Protein AF-A0A935LSJ0-F1 (afdb_monomer)

Nearest PDB structures (foldseek):
  8ceo-assembly1_n  TM=2.156E-01  e=9.454E+00  Saccharomyces cerevisiae

Mean predicted aligned error: 13.39 Å

Solvent-accessible surface area (backbone atoms only — not comparable to full-atom values): 8048 Å² total; per-residue (Å²): 135,64,69,69,64,42,58,76,64,68,44,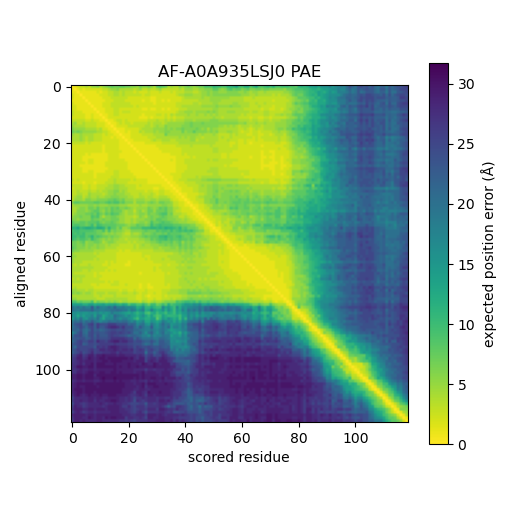68,70,80,57,77,86,41,67,99,44,35,64,58,56,39,52,50,50,36,45,76,70,71,50,82,84,84,84,73,99,60,92,86,78,88,81,88,87,53,85,85,39,74,84,64,40,64,67,62,49,50,55,45,53,51,49,54,43,66,76,38,41,67,50,73,76,51,35,67,57,78,70,68,69,68,88,78,75,79,63,79,67,68,72,59,50,62,63,56,53,71,73,62,74,69,72,86,85,78,82,81,94,80,71,84,83,79,132

Radius of gyration: 19.36 Å; Cα contacts (8 Å, |Δi|>4): 44; chains: 1; bounding box: 48×46×41 Å

Structure (mmCIF, N/CA/C/O backbone):
data_AF-A0A935LSJ0-F1
#
_entry.id   AF-A0A935LSJ0-F1
#
loop_
_atom_site.group_PDB
_atom_site.id
_atom_site.type_symbol
_atom_site.label_atom_id
_atom_site.label_alt_id
_atom_site.label_comp_id
_atom_site.label_asym_id
_atom_site.label_entity_id
_atom_site.label_seq_id
_atom_site.pdbx_PDB_ins_code
_atom_site.Cartn_x
_atom_site.Cartn_y
_atom_site.Cartn_z
_atom_site.occupancy
_atom_site.B_iso_or_equiv
_atom_site.auth_seq_id
_atom_site.auth_comp_id
_atom_site.auth_asym_id
_atom_site.auth_atom_id
_atom_site.pdbx_PDB_model_num
ATOM 1 N N . MET A 1 1 ? -7.014 -11.650 7.195 1.00 81.19 1 MET A N 1
ATOM 2 C CA . MET A 1 1 ? -7.822 -10.420 7.005 1.00 81.19 1 MET A CA 1
ATOM 3 C C . MET A 1 1 ? -9.285 -10.802 6.783 1.00 81.19 1 MET A C 1
ATOM 5 O O . MET A 1 1 ? -9.525 -11.806 6.126 1.00 81.19 1 MET A O 1
ATOM 9 N N . ARG A 1 2 ? -10.262 -10.068 7.342 1.00 89.06 2 ARG A N 1
ATOM 10 C CA . ARG A 1 2 ? -11.701 -10.338 7.116 1.00 89.06 2 ARG A CA 1
ATOM 11 C C . ARG A 1 2 ? -12.190 -9.622 5.851 1.00 89.06 2 ARG A C 1
ATOM 13 O O . ARG A 1 2 ? -11.849 -8.460 5.661 1.00 89.06 2 ARG A O 1
ATOM 20 N N . ARG A 1 3 ? -13.052 -10.269 5.052 1.00 92.44 3 ARG A N 1
ATOM 21 C CA . ARG A 1 3 ? -13.609 -9.711 3.798 1.00 92.44 3 ARG A CA 1
ATOM 22 C C . ARG A 1 3 ? -14.238 -8.327 3.975 1.00 92.44 3 ARG A C 1
ATOM 24 O O . ARG A 1 3 ? -13.998 -7.449 3.159 1.00 92.44 3 ARG A O 1
ATOM 31 N N . ALA A 1 4 ? -15.016 -8.133 5.041 1.00 93.81 4 ALA A N 1
ATOM 32 C CA . ALA A 1 4 ? -15.720 -6.875 5.290 1.00 93.81 4 ALA A CA 1
ATOM 33 C C . ALA A 1 4 ? -14.775 -5.661 5.334 1.00 93.81 4 ALA A C 1
ATOM 35 O O . ALA A 1 4 ? -15.113 -4.626 4.783 1.00 93.81 4 ALA A O 1
ATOM 36 N N . ALA A 1 5 ? -13.571 -5.811 5.901 1.00 92.69 5 ALA A N 1
ATOM 37 C CA . ALA A 1 5 ? -12.595 -4.723 5.970 1.00 92.69 5 ALA A CA 1
ATOM 38 C C . ALA A 1 5 ? -12.081 -4.297 4.586 1.00 92.69 5 ALA A C 1
ATOM 40 O O . ALA A 1 5 ? -11.818 -3.124 4.375 1.00 92.69 5 ALA A O 1
ATOM 41 N N . VAL A 1 6 ? -11.957 -5.242 3.649 1.00 94.81 6 VAL A N 1
ATOM 42 C CA . VAL A 1 6 ? -11.511 -4.968 2.273 1.00 94.81 6 VAL A CA 1
ATOM 43 C C . VAL A 1 6 ? -12.611 -4.270 1.477 1.00 94.81 6 VAL A C 1
ATOM 45 O O . VAL A 1 6 ? -12.334 -3.337 0.733 1.00 94.81 6 VAL A O 1
ATOM 48 N N . VAL A 1 7 ? -13.863 -4.703 1.655 1.00 96.12 7 VAL A N 1
ATOM 49 C CA . VAL A 1 7 ? -15.030 -4.088 1.000 1.00 96.12 7 VAL A CA 1
ATOM 50 C C . VAL A 1 7 ? -15.239 -2.649 1.478 1.00 96.12 7 VAL A C 1
ATOM 52 O O . VAL A 1 7 ? -15.529 -1.786 0.660 1.00 96.12 7 VAL A O 1
ATOM 55 N N . ASP A 1 8 ? -15.031 -2.391 2.770 1.00 95.25 8 ASP A N 1
ATOM 56 C CA . ASP A 1 8 ? -15.141 -1.063 3.397 1.00 95.25 8 ASP A CA 1
ATOM 57 C C . ASP A 1 8 ? -14.220 -0.017 2.744 1.00 95.25 8 ASP A C 1
ATOM 59 O O . ASP A 1 8 ? -14.573 1.151 2.632 1.00 95.25 8 ASP A O 1
ATOM 63 N N . VAL A 1 9 ? -13.060 -0.448 2.239 1.00 95.69 9 VAL A N 1
ATOM 64 C CA . VAL A 1 9 ? -12.105 0.420 1.531 1.00 95.69 9 VAL A CA 1
ATOM 65 C C . VAL A 1 9 ? -12.174 0.291 0.008 1.00 95.69 9 VAL A C 1
ATOM 67 O O . VAL A 1 9 ? -11.286 0.793 -0.665 1.00 95.69 9 VAL A O 1
ATOM 70 N N . GLN A 1 10 ? -13.211 -0.347 -0.547 1.00 96.25 10 GLN A N 1
ATOM 71 C CA . GLN A 1 10 ? -13.432 -0.539 -1.993 1.00 96.25 10 GLN A CA 1
ATOM 72 C C . GLN A 1 10 ? -12.485 -1.527 -2.706 1.00 96.25 10 GLN A C 1
ATOM 74 O O . GLN A 1 10 ? -12.420 -1.554 -3.929 1.00 96.25 10 GLN A O 1
ATOM 79 N N . GLY A 1 11 ? -11.802 -2.416 -1.980 1.00 94.62 11 GLY A N 1
ATOM 80 C CA . GLY A 1 11 ? -11.004 -3.481 -2.601 1.00 94.62 11 GLY A CA 1
ATOM 81 C C . GLY A 1 11 ? -9.701 -3.011 -3.252 1.00 94.62 11 GLY A C 1
ATOM 82 O O . GLY A 1 11 ? -9.134 -1.996 -2.853 1.00 94.62 11 GLY A O 1
ATOM 83 N N . PHE A 1 12 ? -9.172 -3.807 -4.183 1.00 95.06 12 PHE A N 1
ATOM 84 C CA . PHE A 1 12 ? -7.927 -3.498 -4.892 1.00 95.06 12 PHE A CA 1
ATOM 85 C C . PHE A 1 12 ? -8.175 -2.483 -6.003 1.00 95.06 12 PHE A C 1
ATOM 87 O O . PHE A 1 12 ? -9.168 -2.589 -6.721 1.00 95.06 12 PHE A O 1
ATOM 94 N N . GLU A 1 13 ? -7.243 -1.546 -6.155 1.00 93.19 13 GLU A N 1
ATOM 95 C CA . GLU A 1 13 ? -7.231 -0.666 -7.316 1.00 93.19 13 GLU A CA 1
ATOM 96 C C . GLU A 1 13 ? -6.782 -1.455 -8.553 1.00 93.19 13 GLU A C 1
ATOM 98 O O . GLU A 1 13 ? -5.900 -2.308 -8.467 1.00 93.19 13 GLU A O 1
ATOM 103 N N . THR A 1 14 ? -7.414 -1.186 -9.694 1.00 91.50 14 THR A N 1
ATOM 104 C CA . THR A 1 14 ? -7.181 -1.914 -10.956 1.00 91.50 14 THR A CA 1
ATOM 105 C C . THR A 1 14 ? -6.484 -1.065 -12.014 1.00 91.50 14 THR A C 1
ATOM 107 O O . THR A 1 14 ? -6.216 -1.540 -13.120 1.00 91.50 14 THR A O 1
ATOM 110 N N . GLU A 1 15 ? -6.155 0.184 -11.680 1.00 91.75 15 GLU A N 1
ATOM 111 C CA . GLU A 1 15 ? -5.342 1.045 -12.528 1.00 91.75 15 GLU A CA 1
ATOM 112 C C . GLU A 1 15 ? -3.999 0.384 -12.865 1.00 91.75 15 GLU A C 1
ATOM 114 O O . GLU A 1 15 ? -3.202 0.028 -11.997 1.00 91.75 15 GLU A O 1
ATOM 119 N N . GLN A 1 16 ? -3.696 0.300 -14.161 1.00 88.88 16 GLN A N 1
ATOM 120 C CA . GLN A 1 16 ? -2.456 -0.300 -14.661 1.00 88.88 16 GLN A CA 1
ATOM 121 C C . GLN A 1 16 ? -1.191 0.421 -14.155 1.00 88.88 16 GLN A C 1
ATOM 123 O O . GLN A 1 16 ? -0.101 -0.148 -14.126 1.00 88.88 16 GLN A O 1
ATOM 128 N N . THR A 1 17 ? -1.321 1.677 -13.731 1.00 89.00 17 THR A N 1
ATOM 129 C CA . THR A 1 17 ? -0.243 2.491 -13.153 1.00 89.00 17 THR A CA 1
ATOM 130 C C . THR A 1 17 ? 0.223 1.997 -11.784 1.00 89.00 17 THR A C 1
ATOM 132 O O . THR A 1 17 ? 1.362 2.301 -11.413 1.00 89.00 17 THR A O 1
ATOM 135 N N . LEU A 1 18 ? -0.619 1.240 -11.073 1.00 88.75 18 LEU A N 1
ATOM 136 C CA . LEU A 1 18 ? -0.342 0.622 -9.775 1.00 88.75 18 LEU A CA 1
ATOM 137 C C . LEU A 1 18 ? -0.060 -0.878 -9.887 1.00 88.75 18 LEU A C 1
ATOM 139 O O . LEU A 1 18 ? 0.049 -1.559 -8.869 1.00 88.75 18 LEU A O 1
ATOM 143 N N . GLN A 1 19 ? 0.083 -1.398 -11.107 1.00 91.62 19 GLN A N 1
ATOM 144 C CA . GLN A 1 19 ? 0.380 -2.807 -11.297 1.00 91.62 19 GLN A CA 1
ATOM 145 C C . GLN A 1 19 ? 1.659 -3.199 -10.540 1.00 91.62 19 GLN A C 1
ATOM 147 O O . GLN A 1 19 ? 2.687 -2.534 -10.688 1.00 91.62 19 GLN A O 1
ATOM 152 N N . HIS A 1 20 ? 1.597 -4.297 -9.783 1.00 90.31 20 HIS A N 1
ATOM 153 C CA . HIS A 1 20 ? 2.628 -4.822 -8.871 1.00 90.31 20 HIS A CA 1
ATOM 154 C C . HIS A 1 20 ? 2.754 -4.134 -7.501 1.00 90.31 20 HIS A C 1
ATOM 156 O O . HIS A 1 20 ? 3.623 -4.532 -6.725 1.00 90.31 20 HIS A O 1
ATOM 162 N N . ILE A 1 21 ? 1.933 -3.123 -7.206 1.00 92.94 21 ILE A N 1
ATOM 163 C CA . ILE A 1 21 ? 1.884 -2.432 -5.903 1.00 92.94 21 ILE A CA 1
ATOM 164 C C . ILE A 1 21 ? 0.445 -2.222 -5.398 1.00 92.94 21 ILE A C 1
ATOM 166 O O . ILE A 1 21 ? 0.192 -1.387 -4.526 1.00 92.94 21 ILE A O 1
ATOM 170 N N . GLU A 1 22 ? -0.518 -2.956 -5.955 1.00 94.81 22 GLU A N 1
ATOM 171 C CA . GLU A 1 22 ? -1.941 -2.861 -5.614 1.00 94.81 22 GLU A CA 1
ATOM 172 C C . GLU A 1 22 ? -2.199 -3.248 -4.148 1.00 94.81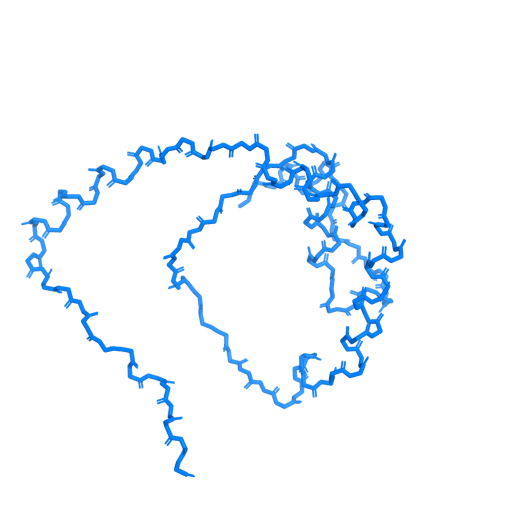 22 GLU A C 1
ATOM 174 O O . GLU A 1 22 ? -3.119 -2.741 -3.500 1.00 94.81 22 GLU A O 1
ATOM 179 N N . ASP A 1 23 ? -1.377 -4.150 -3.614 1.00 93.19 23 ASP A N 1
ATOM 180 C CA . ASP A 1 23 ? -1.394 -4.584 -2.222 1.00 93.19 23 ASP A CA 1
ATOM 181 C C . ASP A 1 23 ? -0.958 -3.474 -1.260 1.00 93.19 23 ASP A C 1
ATOM 183 O O . ASP A 1 23 ? -1.644 -3.238 -0.263 1.00 93.19 23 ASP A O 1
ATOM 187 N N . TYR A 1 24 ? 0.107 -2.738 -1.584 1.00 92.12 24 TYR A N 1
ATOM 188 C CA . TYR A 1 24 ? 0.548 -1.581 -0.805 1.00 92.12 24 TYR A CA 1
ATOM 189 C C . TYR A 1 24 ? -0.523 -0.488 -0.745 1.00 92.12 24 TYR A C 1
ATOM 191 O O . TYR A 1 24 ? -0.820 0.017 0.340 1.00 92.12 24 TYR A O 1
ATOM 199 N N . ASP A 1 25 ? -1.141 -0.155 -1.882 1.00 95.19 25 ASP A N 1
ATOM 200 C CA . ASP A 1 25 ? -2.243 0.816 -1.936 1.00 95.19 25 ASP A CA 1
ATOM 201 C C . ASP A 1 25 ? -3.417 0.395 -1.042 1.00 95.19 25 ASP A C 1
ATOM 203 O O . ASP A 1 25 ? -3.916 1.195 -0.242 1.00 95.19 25 ASP A O 1
ATOM 207 N N . LEU A 1 26 ? -3.813 -0.880 -1.108 1.00 95.00 26 LEU A N 1
ATOM 208 C CA . LEU A 1 26 ? -4.869 -1.419 -0.257 1.00 95.00 26 LEU A CA 1
ATOM 209 C C . LEU A 1 26 ? -4.503 -1.336 1.231 1.00 95.00 26 LEU A C 1
ATOM 211 O O . LEU A 1 26 ? -5.338 -0.938 2.047 1.00 95.00 26 LEU A O 1
ATOM 215 N N . TRP A 1 27 ? -3.284 -1.718 1.615 1.00 92.88 27 TRP A N 1
ATOM 216 C CA . TRP A 1 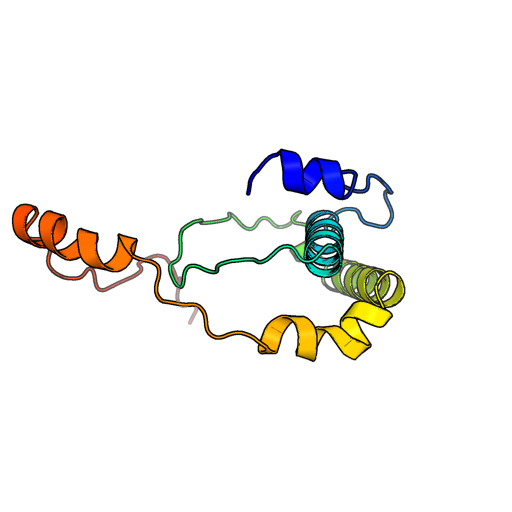27 ? -2.866 -1.694 3.018 1.00 92.88 27 TRP A CA 1
ATOM 217 C C . TRP A 1 27 ? -2.863 -0.281 3.590 1.00 92.88 27 TRP A C 1
ATOM 219 O O . TRP A 1 27 ? -3.345 -0.089 4.706 1.00 92.88 27 TRP A O 1
ATOM 229 N N . ILE A 1 28 ? -2.399 0.708 2.823 1.00 91.81 28 ILE A N 1
ATOM 230 C CA . ILE A 1 28 ? -2.420 2.110 3.248 1.00 91.81 28 ILE A CA 1
ATOM 231 C C . ILE A 1 28 ? -3.860 2.576 3.477 1.00 91.81 28 ILE A C 1
ATOM 233 O O . ILE A 1 28 ? -4.165 3.099 4.550 1.00 91.81 28 ILE A O 1
ATOM 237 N N . ARG A 1 29 ? -4.778 2.315 2.536 1.00 93.62 29 ARG A N 1
ATOM 238 C CA . ARG A 1 29 ? -6.201 2.660 2.702 1.00 93.62 29 ARG A CA 1
ATOM 239 C C . ARG A 1 29 ? -6.832 1.980 3.915 1.00 93.62 29 ARG A C 1
ATOM 241 O O . ARG A 1 29 ? -7.613 2.605 4.627 1.00 93.62 29 ARG A O 1
ATOM 248 N N . LEU A 1 30 ? -6.469 0.728 4.198 1.00 92.81 30 LEU A N 1
ATOM 249 C CA . LEU A 1 30 ? -6.914 0.026 5.405 1.00 92.81 30 LEU A CA 1
ATOM 250 C C . LEU A 1 30 ? -6.412 0.712 6.681 1.00 92.81 30 LEU A C 1
ATOM 252 O O . LEU A 1 30 ? -7.198 0.892 7.611 1.00 92.81 30 LEU A O 1
ATOM 256 N N . VAL A 1 31 ? -5.140 1.119 6.735 1.00 90.12 31 VAL A N 1
ATOM 257 C CA . VAL A 1 31 ? -4.595 1.846 7.895 1.00 90.12 31 VAL A CA 1
ATOM 258 C C . VAL A 1 31 ? -5.281 3.202 8.064 1.00 90.12 31 VAL A C 1
ATOM 260 O O . VAL A 1 31 ? -5.695 3.532 9.173 1.00 90.12 31 VAL A O 1
ATOM 263 N N . LEU A 1 32 ? -5.475 3.954 6.977 1.00 88.62 32 LEU A N 1
ATOM 264 C CA . LEU A 1 32 ? -6.183 5.241 7.000 1.00 88.62 32 LEU A CA 1
ATOM 265 C C . LEU A 1 32 ? -7.652 5.095 7.438 1.00 88.62 32 LEU A C 1
ATOM 267 O O . LEU A 1 32 ? -8.184 5.979 8.102 1.00 88.62 32 LEU A O 1
ATOM 271 N N . ALA A 1 33 ? -8.286 3.953 7.157 1.00 90.25 33 ALA A N 1
ATOM 272 C CA . ALA A 1 33 ? -9.615 3.590 7.661 1.00 90.25 33 ALA A CA 1
ATOM 273 C C . ALA A 1 33 ? -9.605 3.044 9.110 1.00 90.25 33 ALA A C 1
ATOM 275 O O . ALA A 1 33 ? -10.583 2.440 9.566 1.00 90.25 33 ALA A O 1
ATOM 276 N N . GLY A 1 34 ? -8.489 3.192 9.832 1.00 88.06 34 GLY A N 1
ATOM 277 C CA . GLY A 1 34 ? -8.328 2.782 11.227 1.00 88.06 34 GLY A CA 1
ATOM 278 C C . GLY A 1 34 ? -8.190 1.272 11.440 1.00 88.06 34 GLY A C 1
ATOM 279 O O . GLY A 1 34 ? -8.299 0.797 12.574 1.00 88.06 34 GLY A O 1
ATOM 280 N N . LYS A 1 35 ? -7.977 0.478 10.380 1.00 88.50 35 LYS A N 1
ATOM 281 C CA . LYS A 1 35 ? -7.716 -0.960 10.535 1.00 88.50 35 LYS A CA 1
ATOM 282 C C . LYS A 1 35 ? -6.295 -1.174 11.058 1.00 88.50 35 LYS A C 1
ATOM 284 O O . LYS A 1 35 ? -5.375 -0.416 10.769 1.00 88.50 35 LYS A O 1
ATOM 289 N N . ARG A 1 36 ? -6.114 -2.252 11.822 1.00 84.25 36 ARG A N 1
ATOM 290 C CA . ARG A 1 36 ? -4.844 -2.601 12.472 1.00 84.25 36 ARG A CA 1
ATOM 291 C C 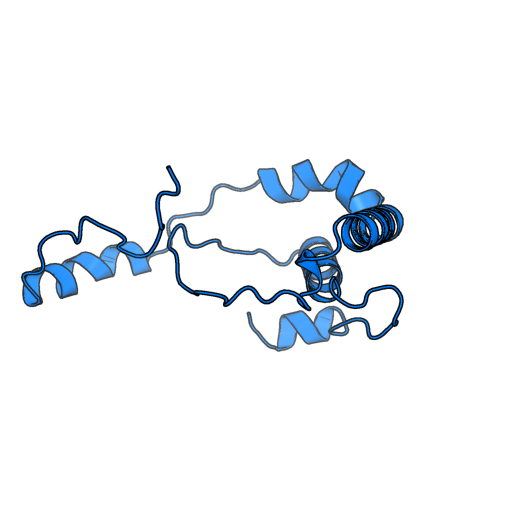. ARG A 1 36 ? -4.315 -3.924 11.933 1.00 84.25 36 ARG A C 1
ATOM 293 O O . ARG A 1 36 ? -5.087 -4.862 11.729 1.00 84.25 36 ARG A O 1
ATOM 300 N N . PHE A 1 37 ? -3.001 -4.001 11.754 1.00 83.38 37 PHE A N 1
ATOM 301 C CA . PHE A 1 37 ? -2.298 -5.212 11.340 1.00 83.38 37 PHE A CA 1
ATOM 302 C C . PHE A 1 37 ? -1.540 -5.809 12.524 1.00 83.38 37 PHE A C 1
ATOM 304 O O . PHE A 1 37 ? -0.944 -5.087 13.321 1.00 83.38 37 PHE A O 1
ATOM 311 N N . ALA A 1 38 ? -1.578 -7.134 12.636 1.00 81.44 38 ALA A N 1
ATOM 312 C CA . ALA A 1 38 ? -0.719 -7.884 13.538 1.00 81.44 38 ALA A CA 1
ATOM 313 C C . ALA A 1 38 ? 0.328 -8.617 12.701 1.00 81.44 38 ALA A C 1
ATOM 315 O O . ALA A 1 38 ? -0.019 -9.273 11.718 1.00 81.44 38 ALA A O 1
ATOM 316 N N . PHE A 1 39 ? 1.590 -8.496 13.097 1.00 81.00 39 PHE A N 1
ATOM 317 C CA . PHE A 1 39 ? 2.715 -9.135 12.428 1.00 81.00 39 PHE A CA 1
ATOM 318 C C . PHE A 1 39 ? 3.161 -10.342 13.245 1.00 81.00 39 PHE A C 1
ATOM 320 O O . PHE A 1 39 ? 3.308 -10.254 14.463 1.00 81.00 39 PHE A O 1
ATOM 327 N N . LEU A 1 40 ? 3.357 -11.473 12.573 1.00 83.19 40 LEU A N 1
ATOM 328 C CA . LEU A 1 40 ? 3.983 -12.646 13.170 1.00 83.19 40 LEU A CA 1
ATOM 329 C C . LEU A 1 40 ? 5.482 -12.555 12.908 1.00 83.19 40 LEU A C 1
ATOM 331 O O . LEU A 1 40 ? 5.890 -12.406 11.758 1.00 83.19 40 LEU A O 1
ATOM 335 N N . ASN A 1 41 ? 6.295 -12.669 13.956 1.00 84.56 41 ASN A N 1
ATOM 336 C CA . ASN A 1 41 ? 7.751 -12.721 13.826 1.00 84.56 41 ASN A CA 1
ATOM 337 C C . ASN A 1 41 ? 8.224 -14.143 13.469 1.00 84.56 41 ASN A C 1
ATOM 339 O O . ASN A 1 41 ? 9.075 -14.720 14.138 1.00 84.56 41 ASN A O 1
ATOM 343 N N . GLU A 1 42 ? 7.589 -14.743 12.462 1.00 84.94 42 GLU A N 1
ATOM 344 C CA . GLU A 1 42 ? 7.835 -16.110 12.004 1.00 84.94 42 GLU A CA 1
ATOM 345 C C . GLU A 1 42 ? 7.711 -16.165 10.479 1.00 84.94 42 GLU A C 1
ATOM 347 O O . GLU A 1 42 ? 6.783 -15.601 9.890 1.00 84.94 42 GLU A O 1
ATOM 352 N N . ALA A 1 43 ? 8.630 -16.878 9.828 1.00 87.31 43 ALA A N 1
ATOM 353 C CA . ALA A 1 43 ? 8.550 -17.129 8.397 1.00 87.31 43 ALA A CA 1
ATOM 354 C C . ALA A 1 43 ? 7.414 -18.125 8.116 1.00 87.31 43 ALA A C 1
ATOM 356 O O . ALA A 1 43 ? 7.554 -19.328 8.314 1.00 87.31 43 ALA A O 1
ATOM 357 N N . THR A 1 44 ? 6.271 -17.616 7.658 1.00 89.31 44 THR A N 1
ATOM 358 C CA . THR A 1 44 ? 5.064 -18.423 7.387 1.00 89.31 44 THR A CA 1
ATOM 359 C C . THR A 1 44 ? 4.821 -18.668 5.899 1.00 89.31 44 THR A C 1
ATOM 361 O O . THR A 1 44 ? 3.868 -19.349 5.523 1.00 89.31 44 THR A O 1
ATOM 364 N N . SER A 1 45 ? 5.646 -18.102 5.018 1.00 83.50 45 SER A N 1
ATOM 365 C CA . SER A 1 45 ? 5.495 -18.225 3.567 1.00 83.50 45 SER A CA 1
ATOM 366 C C . SER A 1 45 ? 6.847 -18.140 2.868 1.00 83.50 45 SER A C 1
ATOM 368 O O . SER A 1 45 ? 7.690 -17.325 3.238 1.00 83.50 45 SER A O 1
ATOM 370 N N . GLY A 1 46 ? 7.033 -18.968 1.840 1.00 87.38 46 GLY A N 1
ATOM 371 C CA . GLY A 1 46 ? 8.194 -18.944 0.954 1.00 87.38 46 GLY A CA 1
ATOM 372 C C . GLY A 1 46 ? 7.768 -18.592 -0.467 1.00 87.38 46 GLY A C 1
ATOM 373 O O . GLY A 1 46 ? 6.849 -19.204 -1.010 1.00 87.38 46 GLY A O 1
ATOM 374 N N . TYR A 1 47 ? 8.440 -17.618 -1.074 1.00 82.75 47 TYR A N 1
ATOM 375 C CA . TYR A 1 47 ? 8.181 -17.195 -2.449 1.00 82.75 47 TYR A CA 1
ATOM 376 C C . TYR A 1 47 ? 9.346 -17.598 -3.348 1.00 82.75 47 TYR A C 1
ATOM 378 O O . TYR A 1 47 ? 10.510 -17.385 -3.008 1.00 82.75 47 TYR A O 1
ATOM 386 N N . ARG A 1 48 ? 9.037 -18.154 -4.523 1.00 87.00 48 ARG A N 1
ATOM 387 C CA . ARG A 1 48 ? 10.047 -18.409 -5.556 1.00 87.00 48 ARG A CA 1
ATOM 388 C C . ARG A 1 48 ? 10.319 -17.119 -6.316 1.00 87.00 48 ARG A C 1
ATOM 390 O O . ARG A 1 48 ? 9.397 -16.532 -6.876 1.00 87.00 48 ARG A O 1
ATOM 397 N N . LYS A 1 49 ? 11.583 -16.705 -6.369 1.00 83.81 49 LYS A N 1
ATOM 398 C CA . LYS A 1 49 ? 12.023 -15.599 -7.223 1.00 83.81 49 LYS A CA 1
ATOM 399 C C . LYS A 1 49 ? 12.321 -16.135 -8.622 1.00 83.81 49 LYS A C 1
ATOM 401 O O . LYS A 1 49 ? 12.991 -17.153 -8.761 1.00 83.81 49 LYS A O 1
ATOM 406 N N . HIS A 1 50 ? 11.824 -15.453 -9.647 1.00 86.00 50 HIS A N 1
ATOM 407 C CA . HIS A 1 50 ? 12.119 -15.744 -11.049 1.00 86.00 50 HIS A CA 1
ATOM 408 C C . HIS A 1 50 ? 12.556 -14.462 -11.764 1.00 86.00 50 HIS A C 1
ATOM 410 O O . HIS A 1 50 ? 12.231 -13.363 -11.322 1.00 86.00 50 HIS A O 1
ATOM 416 N N . ALA A 1 51 ? 13.292 -14.600 -12.870 1.00 83.31 51 ALA A N 1
ATOM 417 C CA . ALA A 1 51 ? 13.884 -13.465 -13.588 1.00 83.31 51 ALA A CA 1
ATOM 418 C C . ALA A 1 51 ? 12.846 -12.475 -14.149 1.00 83.31 51 ALA A C 1
ATOM 420 O O . ALA A 1 51 ? 13.145 -11.304 -14.324 1.00 83.31 51 ALA A O 1
ATOM 421 N N . SER A 1 52 ? 11.619 -12.934 -14.402 1.00 83.75 52 SER A N 1
ATOM 422 C CA . SER A 1 52 ? 10.498 -12.096 -14.850 1.00 83.75 52 SER A CA 1
ATOM 423 C C . SER A 1 52 ? 9.638 -11.539 -13.708 1.00 83.75 52 SER A C 1
ATOM 425 O O . SER A 1 52 ? 8.557 -11.010 -13.959 1.00 83.75 52 SER A O 1
ATOM 427 N N . ALA A 1 53 ? 10.054 -11.701 -12.447 1.00 84.12 53 ALA A N 1
ATOM 428 C CA . ALA A 1 53 ? 9.333 -11.121 -11.320 1.00 84.12 53 ALA A CA 1
ATOM 429 C C . ALA A 1 53 ? 9.404 -9.592 -11.394 1.00 84.12 53 ALA A C 1
ATOM 431 O O . ALA A 1 53 ? 10.424 -9.042 -11.797 1.00 84.12 53 ALA A O 1
ATOM 432 N N . ALA A 1 54 ? 8.359 -8.895 -10.944 1.00 78.50 54 ALA A N 1
ATOM 433 C CA . ALA A 1 54 ? 8.351 -7.428 -10.929 1.00 78.50 54 ALA A CA 1
ATOM 434 C C . ALA A 1 54 ? 9.551 -6.845 -10.156 1.00 78.50 54 ALA A C 1
ATOM 436 O O . ALA A 1 54 ? 10.142 -5.854 -10.569 1.00 78.50 54 ALA A O 1
ATOM 437 N N . SER A 1 55 ? 9.982 -7.531 -9.093 1.00 79.75 55 SER A N 1
ATOM 438 C CA . SER A 1 55 ? 11.160 -7.172 -8.297 1.00 79.75 55 SER A CA 1
ATOM 439 C C . SER A 1 55 ? 12.503 -7.341 -9.023 1.00 79.75 55 SER A C 1
ATOM 441 O O . SER A 1 55 ? 13.535 -7.011 -8.445 1.00 79.75 55 SER A O 1
ATOM 443 N N . ALA A 1 56 ? 12.523 -7.919 -10.227 1.00 85.44 56 ALA A N 1
ATOM 444 C CA . ALA A 1 56 ? 13.731 -8.087 -11.031 1.00 85.44 56 ALA A CA 1
ATOM 445 C C . ALA A 1 56 ? 14.093 -6.830 -11.843 1.00 85.44 56 ALA A C 1
ATOM 447 O O . ALA A 1 56 ? 15.202 -6.764 -12.363 1.00 85.44 56 ALA A O 1
ATOM 448 N N . ASP A 1 57 ? 13.194 -5.839 -11.923 1.00 87.69 57 ASP A N 1
ATOM 449 C CA . ASP A 1 57 ? 13.429 -4.527 -12.540 1.00 87.69 57 ASP A CA 1
ATOM 450 C C . ASP A 1 57 ? 13.433 -3.426 -11.457 1.00 87.69 57 ASP A C 1
ATOM 452 O O . ASP A 1 57 ? 12.374 -2.904 -11.083 1.00 87.69 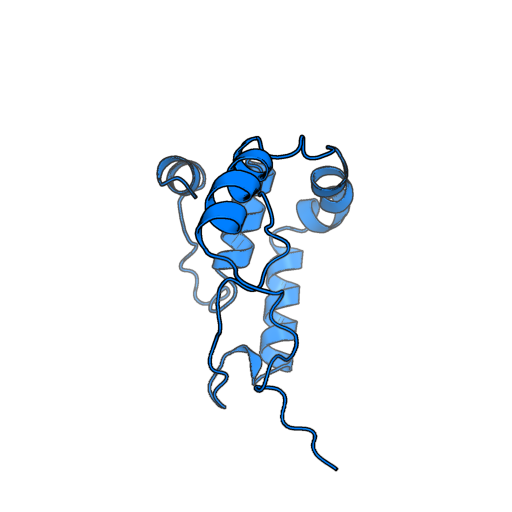57 ASP A O 1
ATOM 456 N N . PRO A 1 58 ? 14.612 -3.067 -10.912 1.00 86.56 58 PRO A N 1
ATOM 457 C CA . PRO A 1 58 ? 14.714 -2.093 -9.831 1.00 86.56 58 PRO A CA 1
ATOM 458 C C . PRO A 1 58 ? 14.231 -0.693 -10.217 1.00 86.56 58 PRO A C 1
ATOM 460 O O . PRO A 1 58 ? 13.690 0.011 -9.366 1.00 86.56 58 PRO A O 1
ATOM 463 N N . GLU A 1 59 ? 14.401 -0.280 -11.476 1.00 89.31 59 GLU A N 1
ATOM 464 C CA . GLU A 1 59 ? 14.009 1.063 -11.910 1.00 89.31 59 GLU A CA 1
ATOM 465 C C . GLU A 1 59 ? 12.488 1.172 -12.014 1.00 89.31 59 GLU A C 1
ATOM 467 O O . GLU A 1 59 ? 11.895 2.131 -11.511 1.00 89.31 59 GLU A O 1
ATOM 472 N N . ARG A 1 60 ? 11.826 0.145 -12.561 1.00 88.00 60 ARG A N 1
ATOM 473 C CA . ARG A 1 60 ? 10.361 0.062 -12.533 1.00 88.00 60 ARG A CA 1
ATOM 474 C C . ARG A 1 60 ? 9.832 0.077 -11.100 1.00 88.00 60 ARG A C 1
ATOM 476 O O . ARG A 1 60 ? 8.888 0.815 -10.818 1.00 88.00 60 ARG A O 1
ATOM 483 N N . MET A 1 61 ? 10.453 -0.672 -10.187 1.00 87.94 61 MET A N 1
ATOM 484 C CA . MET A 1 61 ? 10.064 -0.665 -8.771 1.00 87.94 61 MET A CA 1
ATOM 485 C C . MET A 1 61 ? 10.268 0.704 -8.111 1.00 87.94 61 MET A C 1
ATOM 487 O O . MET A 1 61 ? 9.425 1.123 -7.320 1.00 87.94 61 MET A O 1
ATOM 491 N N . ARG A 1 62 ? 11.327 1.440 -8.468 1.00 89.31 62 ARG A N 1
ATOM 492 C CA . ARG A 1 62 ? 11.573 2.806 -7.982 1.00 89.31 62 ARG A CA 1
ATOM 493 C C . ARG A 1 62 ? 10.482 3.777 -8.437 1.00 89.31 62 ARG A C 1
ATOM 495 O O . ARG A 1 62 ? 10.005 4.582 -7.641 1.00 89.31 62 ARG A O 1
ATOM 502 N N . VAL A 1 63 ? 10.061 3.696 -9.700 1.00 92.38 63 VAL A N 1
ATOM 503 C CA . VAL A 1 63 ? 8.957 4.513 -10.232 1.00 92.38 63 VAL A CA 1
ATOM 504 C C . VAL A 1 63 ? 7.637 4.178 -9.531 1.00 92.38 63 VAL A C 1
ATOM 506 O O . VAL A 1 63 ? 6.877 5.084 -9.191 1.00 92.38 63 VAL A O 1
ATOM 509 N N . LEU A 1 64 ? 7.364 2.896 -9.280 1.00 91.25 64 LEU A N 1
ATOM 510 C CA . LEU A 1 64 ? 6.170 2.458 -8.551 1.00 91.25 64 LEU A CA 1
ATOM 511 C C . LEU A 1 64 ? 6.182 2.938 -7.086 1.00 91.25 64 LEU A C 1
ATOM 513 O O . LEU A 1 64 ? 5.170 3.456 -6.615 1.00 91.25 64 LEU A O 1
ATOM 517 N N . ASP A 1 65 ? 7.328 2.883 -6.398 1.00 89.50 65 ASP A N 1
ATOM 518 C CA . ASP A 1 65 ? 7.490 3.457 -5.050 1.00 89.50 65 ASP A CA 1
ATOM 519 C C . ASP A 1 65 ? 7.232 4.976 -5.038 1.00 89.50 65 ASP A C 1
ATOM 521 O O . ASP A 1 65 ? 6.532 5.500 -4.172 1.00 89.50 65 ASP A O 1
ATOM 525 N N . GLN A 1 66 ? 7.705 5.712 -6.045 1.00 91.38 66 GLN A N 1
ATOM 526 C CA . GLN A 1 66 ? 7.390 7.140 -6.153 1.00 91.38 66 GLN A CA 1
ATOM 527 C C . GLN A 1 66 ? 5.891 7.388 -6.354 1.00 91.38 66 GLN A C 1
ATOM 529 O O . GLN A 1 66 ? 5.328 8.290 -5.733 1.00 91.38 66 GLN A O 1
ATOM 534 N N . ARG A 1 67 ? 5.220 6.571 -7.174 1.00 92.88 67 ARG A N 1
ATOM 535 C CA . ARG A 1 67 ? 3.771 6.685 -7.397 1.00 92.88 67 ARG A CA 1
ATOM 536 C C . ARG A 1 67 ? 2.975 6.436 -6.124 1.00 92.88 67 ARG A C 1
ATOM 538 O O . ARG A 1 67 ? 2.073 7.221 -5.834 1.00 92.88 67 ARG A O 1
ATOM 545 N N . ILE A 1 68 ? 3.311 5.397 -5.351 1.00 92.25 68 ILE A N 1
ATOM 546 C CA . ILE A 1 68 ? 2.592 5.116 -4.102 1.00 92.25 68 ILE A CA 1
ATOM 547 C C . ILE A 1 68 ? 2.786 6.245 -3.084 1.00 92.25 68 ILE A C 1
ATOM 549 O O . ILE A 1 68 ? 1.833 6.626 -2.405 1.00 92.25 68 ILE A O 1
ATOM 553 N N . ARG A 1 69 ? 3.988 6.838 -3.030 1.00 90.19 69 ARG A N 1
ATOM 554 C CA . ARG A 1 69 ? 4.289 7.982 -2.160 1.00 90.19 69 ARG A CA 1
ATOM 555 C C . ARG A 1 69 ? 3.502 9.224 -2.527 1.00 90.19 69 ARG A C 1
ATOM 557 O O . ARG A 1 69 ? 2.949 9.846 -1.634 1.00 90.19 69 ARG A O 1
ATOM 564 N N . VAL A 1 70 ? 3.438 9.568 -3.813 1.00 92.50 70 VAL A N 1
ATOM 565 C CA . VAL A 1 70 ? 2.665 10.727 -4.283 1.00 92.50 70 VAL A CA 1
ATOM 566 C C . VAL A 1 70 ? 1.176 10.516 -4.019 1.00 92.50 70 VAL A C 1
ATOM 568 O O . VAL A 1 70 ? 0.510 11.407 -3.503 1.00 92.50 70 VAL A O 1
ATOM 571 N N . ARG A 1 71 ? 0.650 9.321 -4.317 1.00 93.00 71 ARG A N 1
ATOM 572 C CA . ARG A 1 71 ? -0.768 8.995 -4.106 1.00 93.00 71 ARG A CA 1
ATOM 573 C C . ARG A 1 71 ? -1.178 9.086 -2.635 1.00 93.00 71 ARG A C 1
ATOM 575 O O . ARG A 1 71 ? -2.279 9.540 -2.340 1.00 93.00 71 ARG A O 1
ATOM 582 N N . HIS A 1 72 ? -0.297 8.670 -1.727 1.00 92.38 72 HIS A N 1
ATOM 583 C CA . HIS A 1 72 ? -0.549 8.633 -0.286 1.00 92.38 72 HIS A CA 1
ATOM 584 C C . HIS A 1 72 ? 0.396 9.552 0.494 1.00 92.38 72 HIS A C 1
ATOM 586 O O . HIS A 1 72 ? 0.877 9.193 1.568 1.00 92.38 72 HIS A O 1
ATOM 592 N N . GLU A 1 73 ? 0.673 10.749 -0.024 1.00 90.31 73 GLU A N 1
ATOM 593 C CA . GLU A 1 73 ? 1.660 11.679 0.550 1.00 90.31 73 GLU A CA 1
ATOM 594 C C . GLU A 1 73 ? 1.400 11.965 2.035 1.00 90.31 73 GLU A C 1
ATOM 596 O O . GLU A 1 73 ? 2.314 11.913 2.865 1.00 90.31 73 GLU A O 1
ATOM 601 N N . ALA A 1 74 ? 0.130 12.180 2.391 1.00 85.56 74 ALA A N 1
ATOM 602 C CA . ALA A 1 74 ? -0.286 12.402 3.769 1.00 85.56 74 ALA A CA 1
ATOM 603 C C . ALA A 1 74 ? 0.074 11.212 4.672 1.00 85.56 74 ALA A C 1
ATOM 605 O O . ALA A 1 74 ? 0.571 11.413 5.781 1.00 85.56 74 ALA A O 1
ATOM 606 N N . PHE A 1 75 ? -0.107 9.978 4.191 1.00 86.56 75 PHE A N 1
ATOM 607 C CA . PHE A 1 75 ? 0.286 8.774 4.919 1.00 86.56 75 PHE A CA 1
ATOM 608 C C . PHE A 1 75 ? 1.804 8.683 5.080 1.00 86.56 75 PHE A C 1
ATOM 610 O O . PHE A 1 75 ? 2.265 8.326 6.148 1.00 86.56 75 PHE A O 1
ATOM 617 N N . PHE A 1 76 ? 2.620 9.022 4.086 1.00 83.75 76 PHE A N 1
ATOM 618 C CA . PHE A 1 76 ? 4.078 8.933 4.261 1.00 83.75 76 PHE A CA 1
ATOM 619 C C . PHE A 1 76 ? 4.661 10.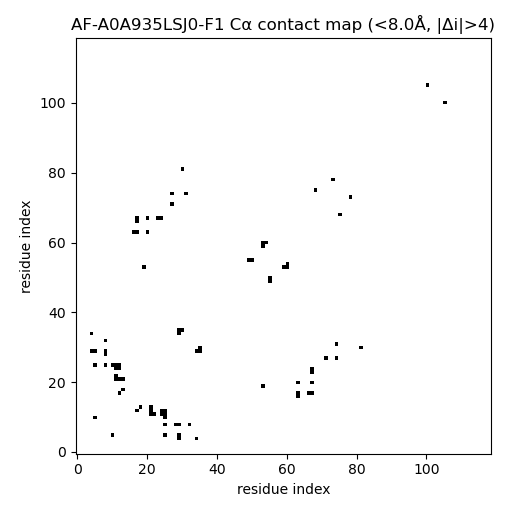073 5.101 1.00 83.75 76 PHE A C 1
ATOM 621 O O . PHE A 1 76 ? 5.681 9.881 5.760 1.00 83.75 76 PHE A O 1
ATOM 628 N N . THR A 1 77 ? 3.989 11.222 5.133 1.00 80.25 77 THR A N 1
ATOM 629 C CA . THR A 1 77 ? 4.389 12.374 5.951 1.00 80.25 77 THR A CA 1
ATOM 630 C C . THR A 1 77 ? 3.992 12.202 7.422 1.00 80.25 77 THR A C 1
ATOM 632 O O . THR A 1 77 ? 4.760 12.562 8.307 1.00 80.25 77 THR A O 1
ATOM 635 N N . SER A 1 78 ? 2.821 11.609 7.698 1.00 70.75 78 SER A N 1
ATOM 636 C CA . SER A 1 78 ? 2.261 11.468 9.060 1.00 70.75 78 SER A CA 1
ATOM 637 C C . SER A 1 78 ? 2.200 10.025 9.592 1.00 70.75 78 SER A C 1
ATOM 639 O O . SER A 1 78 ? 2.075 9.788 10.790 1.00 70.75 78 SER A O 1
ATOM 641 N N . GLY A 1 79 ? 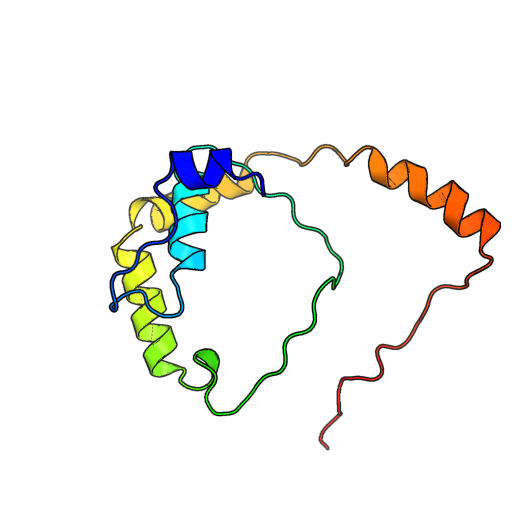2.317 9.020 8.723 1.00 58.69 79 GLY A N 1
ATOM 642 C CA . GLY A 1 79 ? 2.047 7.597 8.994 1.00 58.69 79 GLY A CA 1
ATOM 643 C C . GLY A 1 79 ? 2.998 6.926 9.971 1.00 58.69 79 GLY A C 1
ATOM 644 O O . GLY A 1 79 ? 2.646 5.905 10.563 1.00 58.69 79 GLY A O 1
ATOM 645 N N . ILE A 1 80 ? 4.175 7.516 10.203 1.00 55.03 80 ILE A N 1
ATOM 646 C CA . ILE A 1 80 ? 5.067 7.089 11.283 1.00 55.03 80 ILE A CA 1
ATOM 647 C C . ILE A 1 80 ? 4.334 7.152 12.636 1.00 55.03 80 ILE A C 1
ATOM 649 O O . ILE A 1 80 ? 4.530 6.260 13.458 1.00 55.03 80 ILE A O 1
ATOM 653 N N . GLU A 1 81 ? 3.449 8.125 12.856 1.00 55.66 81 GLU A N 1
ATOM 654 C CA . GLU A 1 81 ? 2.659 8.238 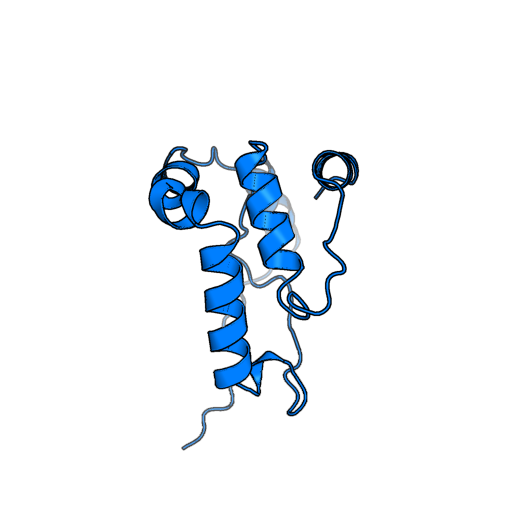14.090 1.00 55.66 81 GLU A CA 1
ATOM 655 C C . GLU A 1 81 ? 1.528 7.199 14.146 1.00 55.66 81 GLU A C 1
ATOM 657 O O . GLU A 1 81 ? 1.329 6.556 15.178 1.00 55.66 81 GLU A O 1
ATOM 662 N N . TYR A 1 82 ? 0.864 6.938 13.014 1.00 54.81 82 TYR A N 1
ATOM 663 C CA . TYR A 1 82 ? -0.197 5.926 12.902 1.00 54.81 82 TYR A CA 1
ATOM 664 C C . TYR A 1 82 ? 0.305 4.489 13.121 1.00 54.81 82 TYR A C 1
ATOM 666 O O . TYR A 1 82 ? -0.449 3.644 13.604 1.00 54.81 82 TYR A O 1
ATOM 674 N N . MET A 1 83 ? 1.574 4.201 12.799 1.00 53.81 83 MET A N 1
ATOM 675 C CA . MET A 1 83 ? 2.179 2.881 13.019 1.00 53.81 83 MET A CA 1
ATOM 676 C C . MET A 1 83 ? 2.896 2.732 14.372 1.00 53.81 83 MET A C 1
ATOM 678 O O . MET A 1 83 ? 2.960 1.619 14.891 1.00 53.81 83 MET A O 1
ATOM 682 N N . LYS A 1 84 ? 3.428 3.813 14.968 1.00 50.69 84 LYS A N 1
ATOM 683 C CA . LYS A 1 84 ? 4.226 3.753 16.215 1.00 50.69 84 LYS A CA 1
ATOM 684 C C . LYS A 1 84 ? 3.409 3.775 17.515 1.00 50.69 84 LYS A C 1
ATOM 686 O O . LYS A 1 84 ? 3.974 3.551 18.581 1.00 50.69 84 LYS A O 1
ATOM 691 N N . GLY A 1 85 ? 2.110 4.055 17.456 1.00 44.00 85 GLY A N 1
ATOM 692 C CA . GLY A 1 85 ? 1.366 4.521 18.628 1.00 44.00 85 GLY A CA 1
ATOM 693 C C . GLY A 1 85 ? 0.771 3.495 19.595 1.00 44.00 85 GLY A C 1
ATOM 694 O O . GLY A 1 85 ? 0.127 3.941 20.540 1.00 44.00 85 GLY A O 1
ATOM 695 N N . ILE A 1 86 ? 0.873 2.169 19.408 1.00 47.66 86 ILE A N 1
ATOM 696 C CA . ILE A 1 86 ? 0.136 1.248 20.302 1.00 47.66 86 ILE A CA 1
ATOM 697 C C . ILE A 1 86 ? 0.906 -0.054 20.584 1.00 47.66 86 ILE A C 1
ATOM 699 O O . ILE A 1 86 ? 1.080 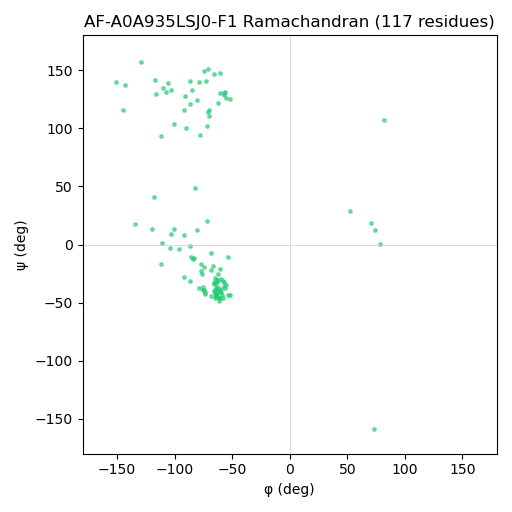-0.847 19.654 1.00 47.66 86 ILE A O 1
ATOM 703 N N . PRO A 1 87 ? 1.311 -0.330 21.845 1.00 43.09 87 PRO A N 1
ATOM 704 C CA . PRO A 1 87 ? 1.848 -1.634 22.218 1.00 43.09 87 PRO A CA 1
ATOM 705 C C . PRO A 1 87 ? 0.817 -2.719 21.894 1.00 43.09 87 PRO A C 1
ATOM 707 O O . PRO A 1 87 ? -0.365 -2.608 22.229 1.00 43.09 87 PRO A O 1
ATOM 710 N N . MET A 1 88 ? 1.248 -3.756 21.179 1.00 44.25 88 MET A N 1
ATOM 711 C CA . MET A 1 88 ? 0.411 -4.922 20.932 1.00 44.25 88 MET A CA 1
ATOM 712 C C . MET A 1 88 ? 0.287 -5.675 22.262 1.00 44.25 88 MET A C 1
ATOM 714 O O . MET A 1 88 ? 1.289 -6.173 22.768 1.00 44.25 88 MET A O 1
ATOM 718 N N . GLU A 1 89 ? -0.913 -5.748 22.845 1.00 51.19 89 GLU A N 1
ATOM 719 C CA . GLU A 1 89 ? -1.165 -6.727 23.908 1.00 51.19 89 GLU A CA 1
ATOM 720 C C . GLU A 1 89 ? -0.851 -8.119 23.357 1.00 51.19 89 GLU A C 1
ATOM 722 O O . GLU A 1 89 ? -1.306 -8.473 22.263 1.00 51.19 89 GLU A O 1
ATOM 727 N N . GLU A 1 90 ? -0.053 -8.891 24.098 1.00 47.94 90 GLU A N 1
ATOM 728 C CA . GLU A 1 90 ? 0.340 -10.230 23.678 1.00 47.94 90 GLU A CA 1
ATOM 729 C C . GLU A 1 90 ? -0.896 -11.065 23.308 1.00 47.94 90 GLU A C 1
ATOM 731 O O . GLU A 1 90 ? -1.827 -11.216 24.111 1.00 47.94 90 GLU A O 1
ATOM 736 N N . PRO A 1 91 ? -0.941 -11.639 22.095 1.00 47.78 91 PRO A N 1
ATOM 737 C CA . PRO A 1 91 ? -2.063 -12.468 21.704 1.00 47.78 91 PRO A CA 1
ATOM 738 C C . PRO A 1 91 ? -2.173 -13.698 22.619 1.00 47.78 91 PRO A C 1
ATOM 740 O O . PRO A 1 91 ? -1.276 -14.533 22.647 1.00 47.78 91 PRO A O 1
ATOM 743 N N . LYS A 1 92 ? -3.317 -13.881 23.296 1.00 45.22 92 LYS A N 1
ATOM 744 C CA . LYS A 1 92 ? -3.592 -14.996 24.239 1.00 45.22 92 LYS A CA 1
ATOM 745 C C . LYS A 1 92 ? -3.365 -16.419 23.687 1.00 45.22 92 LYS A C 1
ATOM 747 O O . LYS A 1 92 ? -3.404 -17.386 24.443 1.00 45.22 92 LYS A O 1
ATOM 752 N N . TRP A 1 93 ? -3.161 -16.588 22.378 1.00 49.72 93 TRP A N 1
ATOM 753 C CA . TRP A 1 93 ? -2.831 -17.883 21.776 1.00 49.72 93 TRP A CA 1
ATOM 754 C C . TRP A 1 93 ? -1.363 -18.293 21.977 1.00 49.72 93 TRP A C 1
ATOM 756 O O . TRP A 1 93 ? -1.072 -19.487 21.884 1.00 49.72 93 TRP A O 1
ATOM 766 N N . SER A 1 94 ? -0.466 -17.362 22.331 1.00 48.16 94 SER A N 1
ATOM 767 C CA . SER A 1 94 ? 0.931 -17.657 22.691 1.00 48.16 94 SER A CA 1
ATOM 768 C C . SER A 1 94 ? 1.036 -18.600 23.899 1.00 48.16 94 SER A C 1
ATOM 770 O O . SER A 1 94 ? 1.926 -19.443 23.954 1.00 48.16 94 SER A O 1
ATOM 772 N N . GLN A 1 95 ? 0.062 -18.559 24.816 1.00 46.94 95 GLN A N 1
ATOM 773 C CA . GLN A 1 95 ? 0.016 -19.427 25.998 1.00 46.94 95 GLN A CA 1
ATOM 774 C C . GLN A 1 95 ? -0.381 -20.881 25.690 1.00 46.94 95 GLN A C 1
ATOM 776 O O . GLN A 1 95 ? -0.103 -21.775 26.487 1.00 46.94 95 GLN A O 1
ATOM 781 N N . LYS A 1 96 ? -1.010 -21.161 24.536 1.00 43.00 96 LYS A N 1
ATOM 782 C CA . LYS A 1 96 ? -1.451 -22.525 24.181 1.00 43.00 96 LYS A CA 1
ATOM 783 C C . LYS A 1 96 ? -0.357 -23.388 23.543 1.00 43.00 96 LYS A C 1
ATOM 785 O O . LYS A 1 96 ? -0.544 -24.602 23.463 1.00 43.00 96 LYS A O 1
ATOM 790 N N . ARG A 1 97 ? 0.778 -22.809 23.124 1.00 44.03 97 ARG A N 1
ATOM 791 C CA . ARG A 1 97 ? 1.892 -23.572 22.523 1.00 44.03 97 ARG A CA 1
ATOM 792 C C . ARG A 1 97 ? 2.551 -24.548 23.507 1.00 44.03 97 ARG A C 1
ATOM 794 O O . ARG A 1 97 ? 2.849 -25.673 23.124 1.00 44.03 97 ARG A O 1
ATOM 801 N N . SER A 1 98 ? 2.604 -24.203 24.798 1.00 50.50 98 SER A N 1
ATOM 802 C CA . SER A 1 98 ? 3.226 -25.045 25.835 1.00 50.50 98 SER A CA 1
ATOM 803 C C . SER A 1 98 ? 2.616 -26.453 25.960 1.00 50.50 98 SER A C 1
ATOM 805 O O . SER A 1 98 ? 3.329 -27.402 26.281 1.00 50.50 98 SER A O 1
ATOM 807 N N . PHE A 1 99 ? 1.319 -26.626 25.680 1.00 42.81 99 PHE A N 1
ATOM 808 C CA . PHE A 1 99 ? 0.671 -27.939 25.784 1.00 42.81 99 PHE A CA 1
ATOM 809 C C . PHE A 1 99 ? 1.043 -28.878 24.625 1.00 42.81 99 PHE A C 1
ATOM 811 O O . PHE A 1 99 ? 1.277 -30.063 24.850 1.00 42.81 99 PHE A O 1
ATOM 818 N N . MET A 1 100 ? 1.140 -28.352 23.398 1.00 39.88 100 MET A N 1
ATOM 819 C CA . MET A 1 100 ? 1.495 -29.147 22.214 1.00 39.88 100 MET A CA 1
ATOM 820 C C . MET A 1 100 ? 2.990 -29.482 22.172 1.00 39.88 100 MET A C 1
ATOM 822 O O . MET A 1 100 ? 3.348 -30.606 21.821 1.00 39.88 100 MET A O 1
ATOM 826 N N . ASP A 1 101 ? 3.852 -28.564 22.615 1.00 50.91 101 ASP A N 1
ATOM 827 C CA . ASP A 1 101 ? 5.304 -28.789 22.668 1.00 50.91 101 ASP A CA 1
ATOM 828 C C . ASP A 1 101 ? 5.678 -29.886 23.682 1.00 50.91 101 ASP A C 1
ATOM 830 O O . ASP A 1 101 ? 6.593 -30.678 23.457 1.00 50.91 101 ASP A O 1
ATOM 834 N N . ARG A 1 102 ? 4.906 -30.004 24.771 1.00 45.59 102 ARG A N 1
ATOM 835 C CA . ARG A 1 102 ? 5.109 -31.008 25.827 1.00 45.59 102 ARG A CA 1
ATOM 836 C C . ARG A 1 102 ? 4.622 -32.412 25.442 1.00 45.59 102 ARG A C 1
ATOM 838 O O . ARG A 1 102 ? 5.113 -33.388 26.000 1.00 45.59 102 ARG A O 1
ATOM 845 N N . ILE A 1 103 ? 3.690 -32.516 24.490 1.00 48.53 103 ILE A N 1
ATOM 846 C CA . ILE A 1 103 ? 3.204 -33.795 23.939 1.00 48.53 103 ILE A CA 1
ATOM 847 C C . ILE A 1 103 ? 4.092 -34.283 22.788 1.00 48.53 103 ILE A C 1
ATOM 849 O O . ILE A 1 103 ? 4.242 -35.488 22.604 1.00 48.53 103 ILE A O 1
ATOM 853 N N . LEU A 1 104 ? 4.694 -33.372 22.018 1.00 45.84 104 LEU A N 1
ATOM 854 C CA . LEU A 1 104 ? 5.404 -33.728 20.786 1.00 45.84 104 LEU A CA 1
ATOM 855 C C . LEU A 1 104 ? 6.920 -33.902 20.927 1.00 45.84 104 LEU A C 1
ATOM 857 O O . LEU A 1 104 ? 7.546 -34.296 19.947 1.00 45.84 104 LEU A O 1
ATOM 861 N N . GLY A 1 105 ? 7.517 -33.649 22.098 1.00 45.16 105 GLY A N 1
ATOM 862 C CA . GLY A 1 105 ? 8.924 -33.981 22.370 1.00 45.16 105 GLY A CA 1
ATOM 863 C C . GLY A 1 105 ? 9.922 -33.449 21.330 1.00 45.16 105 GLY A C 1
ATOM 864 O O . GLY A 1 105 ? 10.944 -34.088 21.089 1.00 45.16 105 GLY A O 1
ATOM 865 N N . ARG A 1 106 ? 9.623 -32.322 20.668 1.00 39.94 106 ARG A N 1
ATOM 866 C CA . ARG A 1 106 ? 10.481 -31.760 19.618 1.00 39.94 106 ARG A CA 1
ATOM 867 C C . ARG A 1 106 ? 11.470 -30.760 20.204 1.00 39.94 106 ARG A C 1
ATOM 869 O O . ARG A 1 106 ? 11.086 -29.710 20.709 1.00 39.94 106 ARG A O 1
ATOM 876 N N . THR A 1 107 ? 12.747 -31.103 20.093 1.00 38.09 107 THR A N 1
ATOM 877 C CA . THR A 1 107 ? 13.906 -30.223 20.280 1.00 38.09 107 THR A CA 1
ATOM 878 C C . THR A 1 107 ? 13.857 -29.059 19.269 1.00 38.09 107 THR A C 1
ATOM 880 O O . THR A 1 107 ? 13.347 -29.265 18.163 1.00 38.09 107 THR A O 1
ATOM 883 N N . PRO A 1 108 ? 14.355 -27.847 19.600 1.00 41.00 108 PRO A N 1
ATOM 884 C CA . PRO A 1 108 ? 14.330 -26.702 18.690 1.00 41.00 108 PRO A CA 1
ATOM 885 C C . PRO A 1 108 ? 15.121 -27.002 17.415 1.00 41.00 108 PRO A C 1
ATOM 887 O O . PRO A 1 108 ? 16.248 -27.487 17.473 1.00 41.00 108 PRO A O 1
ATOM 890 N N . MET A 1 109 ? 14.502 -26.746 16.265 1.00 34.28 109 MET A N 1
ATOM 891 C CA . MET A 1 109 ? 15.097 -26.953 14.949 1.00 34.28 109 MET A CA 1
ATOM 892 C C . MET A 1 109 ? 16.062 -25.794 14.654 1.00 34.28 109 MET A C 1
ATOM 894 O O . MET A 1 109 ? 15.641 -24.736 14.188 1.00 34.28 109 MET A O 1
ATOM 898 N N . ASP A 1 110 ? 17.342 -25.993 14.961 1.00 42.84 110 ASP A N 1
ATOM 899 C CA . ASP A 1 110 ? 18.442 -25.237 14.364 1.00 42.84 110 ASP A CA 1
ATOM 900 C C . ASP A 1 110 ? 18.614 -25.653 12.888 1.00 42.84 110 ASP A C 1
ATOM 902 O O . ASP A 1 110 ? 18.341 -26.796 12.525 1.00 42.84 110 ASP A O 1
ATOM 906 N N . HIS A 1 111 ? 19.111 -24.719 12.070 1.00 32.81 111 HIS A N 1
ATOM 907 C CA . HIS A 1 111 ? 19.441 -24.815 10.635 1.00 32.81 111 HIS A CA 1
ATOM 908 C C . HIS A 1 111 ? 18.296 -24.654 9.611 1.00 32.81 111 HIS A C 1
ATOM 910 O O . HIS A 1 111 ? 17.481 -25.536 9.358 1.00 32.81 111 HIS A O 1
ATOM 916 N N . TYR A 1 112 ? 18.303 -23.499 8.932 1.00 37.09 112 TYR A N 1
ATOM 917 C CA . TYR A 1 112 ? 17.605 -23.282 7.663 1.00 37.09 112 TYR A CA 1
ATOM 918 C C . TYR A 1 112 ? 18.545 -23.636 6.497 1.00 37.09 112 TYR A C 1
ATOM 920 O O . TYR A 1 112 ? 19.378 -22.825 6.098 1.00 37.09 112 TYR A O 1
ATOM 928 N N . ASP A 1 113 ? 18.373 -24.826 5.923 1.00 37.47 113 ASP A N 1
ATOM 929 C CA . ASP A 1 113 ? 19.191 -25.397 4.832 1.00 37.47 113 ASP A CA 1
ATOM 930 C C . ASP A 1 113 ? 18.999 -24.751 3.437 1.00 37.47 113 ASP A C 1
ATOM 932 O O . ASP A 1 113 ? 19.303 -25.365 2.416 1.00 37.47 113 ASP A O 1
ATOM 936 N N . TRP A 1 114 ? 18.474 -23.524 3.331 1.00 40.59 114 TRP A N 1
ATOM 937 C CA . TRP A 1 114 ? 18.096 -22.938 2.030 1.00 40.59 114 TRP A CA 1
ATOM 938 C C . TRP A 1 114 ? 18.811 -21.635 1.644 1.00 40.59 114 TRP A C 1
ATOM 940 O O . TRP A 1 114 ? 18.424 -20.999 0.664 1.00 40.59 114 TRP A O 1
ATOM 950 N N . ILE A 1 115 ? 19.891 -21.255 2.333 1.00 40.53 115 ILE A N 1
ATOM 951 C CA . ILE A 1 115 ? 20.779 -20.172 1.879 1.00 40.53 115 ILE A CA 1
ATOM 952 C C . ILE A 1 115 ? 22.017 -20.795 1.215 1.00 40.53 115 ILE A C 1
ATOM 954 O O . ILE A 1 115 ? 22.897 -21.277 1.928 1.00 40.53 115 ILE A O 1
ATOM 958 N N . PRO A 1 116 ? 22.142 -20.798 -0.126 1.00 32.62 116 PRO A N 1
ATOM 959 C CA . PRO A 1 116 ? 23.409 -21.141 -0.751 1.00 32.62 116 PRO A CA 1
ATOM 960 C C . PRO A 1 116 ? 24.418 -20.014 -0.487 1.00 32.62 116 PRO A C 1
ATOM 962 O O . PRO A 1 116 ? 24.235 -18.881 -0.931 1.00 32.62 116 PRO A O 1
ATOM 965 N N . LEU A 1 117 ? 25.480 -20.335 0.254 1.00 38.50 117 LEU A N 1
ATOM 966 C CA . LEU A 1 117 ? 26.681 -19.512 0.372 1.00 38.50 117 LEU A CA 1
ATOM 967 C C . LEU A 1 117 ? 27.415 -19.562 -0.974 1.00 38.50 117 LEU A C 1
ATOM 969 O O . LEU A 1 117 ? 27.937 -20.607 -1.357 1.00 38.50 117 LEU A O 1
ATOM 973 N N . THR A 1 118 ? 27.439 -18.457 -1.712 1.00 46.97 118 THR A N 1
ATOM 974 C CA . THR A 1 118 ? 28.357 -18.297 -2.847 1.00 46.97 118 THR A CA 1
ATOM 975 C C . THR A 1 118 ? 29.690 -17.763 -2.333 1.00 46.97 118 THR A C 1
ATOM 977 O O . THR A 1 118 ? 29.713 -16.709 -1.695 1.00 46.97 118 THR A O 1
ATOM 980 N N . HIS A 1 119 ? 30.751 -18.535 -2.587 1.00 47.03 119 HIS A N 1
ATOM 981 C CA . HIS A 1 119 ? 32.162 -18.188 -2.391 1.00 47.03 119 HIS A CA 1
ATOM 982 C C . HIS A 1 119 ? 32.615 -17.021 -3.273 1.00 47.03 119 HIS A C 1
ATOM 984 O O . HIS A 1 119 ? 32.068 -16.888 -4.392 1.00 47.03 119 HIS A O 1
#

Foldseek 3Di:
DDPVLCVVLPHFDPPPLLPPPSVVLSVLSSLVVVHDDDDDPDDPDDDDDDCPDPVVDVVSVVSNVVVSCVVPVVCVVCVVCSVPPDDDDPDPCVVVVVVVCVVPVDDDDPDDPPDDDDD

Secondary structure (DSSP, 8-state):
--HHHHHHTTS----GGGTT-HHHHHHHHHHHTT------SS--------TTSGGG-HHHHHHHHHHHHHHTHHHHHHHHHHHHS---PPPTTGGGHHHHHHHHTPPP----TT-----

pLDDT: mean 73.79, std 21.45, range [32.62, 96.25]

Sequence (119 aa):
MRRAAVVDVQGFETEQTLQHIEDYDLWIRLVLAGKRFAFLNEATSGYRKHASAASADPERMRVLDQRIRVRHEAFFTSGIEYMKGIPMEEPKWSQKRSFMDRILGRTPMDHYDWIPLTH